Protein AF-A0A7C6IZH9-F1 (afdb_monomer)

Secondary structure (DSSP, 8-state):
-HHHHHHHHHHHHHHHHHHHHHHHHHHHHHHHHHHHHHTS-S-HHHHHHHHHHHHHHHHHHHHHHHHHHTT-

Structure (mmCIF, N/CA/C/O backbone):
data_AF-A0A7C6IZH9-F1
#
_entry.id   AF-A0A7C6IZH9-F1
#
loop_
_atom_site.group_PDB
_atom_site.id
_atom_site.type_symbol
_atom_site.label_atom_id
_atom_site.label_alt_id
_atom_site.label_comp_id
_atom_site.label_asym_id
_atom_site.label_entity_id
_atom_site.label_seq_id
_atom_site.pdbx_PDB_ins_code
_atom_site.Cartn_x
_atom_site.Cartn_y
_atom_site.Cartn_z
_atom_site.occupancy
_atom_site.B_iso_or_equiv
_atom_site.auth_seq_id
_atom_site.auth_comp_id
_atom_site.auth_asym_id
_atom_site.auth_atom_id
_atom_site.pdbx_PDB_model_num
ATOM 1 N N . MET A 1 1 ? -22.215 4.923 31.199 1.00 50.28 1 MET A N 1
ATOM 2 C CA . MET A 1 1 ? -22.283 4.143 29.935 1.00 50.28 1 MET A CA 1
ATOM 3 C C . MET A 1 1 ? -21.980 4.940 28.659 1.00 50.28 1 MET A C 1
ATOM 5 O O . MET A 1 1 ? -21.331 4.384 27.782 1.00 50.28 1 MET A O 1
ATOM 9 N N . LYS A 1 2 ? -22.378 6.219 28.521 1.00 53.25 2 LYS A N 1
ATOM 10 C CA . LYS A 1 2 ? -22.167 7.015 27.283 1.00 53.25 2 LYS A CA 1
ATOM 11 C C . LYS A 1 2 ? -20.694 7.129 26.828 1.00 53.25 2 LYS A C 1
ATOM 13 O O . LYS A 1 2 ? -20.414 7.129 25.634 1.00 53.25 2 LYS A O 1
ATOM 18 N N . THR A 1 3 ? -19.749 7.142 27.767 1.00 59.59 3 THR A N 1
ATOM 19 C CA . THR A 1 3 ? -18.298 7.195 27.508 1.00 59.59 3 THR A CA 1
ATOM 20 C C . THR A 1 3 ? -17.735 5.931 26.847 1.00 59.59 3 THR A C 1
ATOM 22 O O . THR A 1 3 ? -16.835 6.034 26.016 1.00 59.59 3 THR A O 1
ATOM 25 N N . MET A 1 4 ? -18.281 4.744 27.140 1.00 60.25 4 MET A N 1
ATOM 26 C CA . MET A 1 4 ? -17.857 3.495 26.485 1.00 60.25 4 MET A CA 1
ATOM 27 C C . MET A 1 4 ? -18.295 3.446 25.017 1.00 60.25 4 MET A C 1
ATOM 29 O O . MET A 1 4 ? -17.497 3.081 24.157 1.00 60.25 4 MET A O 1
ATOM 33 N N . VAL A 1 5 ? -19.519 3.891 24.715 1.00 62.31 5 VAL A N 1
ATOM 34 C CA . VAL A 1 5 ? -20.056 3.931 23.341 1.00 62.31 5 VAL A CA 1
ATOM 35 C C . VAL A 1 5 ? -19.237 4.878 22.456 1.00 62.31 5 VAL A C 1
ATOM 37 O O . VAL A 1 5 ? -18.899 4.539 21.321 1.00 62.31 5 VAL A O 1
ATOM 40 N N . TYR A 1 6 ? -18.843 6.040 22.989 1.00 60.91 6 TYR A N 1
ATOM 41 C CA . TYR A 1 6 ? -18.028 7.015 22.259 1.00 60.91 6 TYR A CA 1
ATOM 42 C C . TYR A 1 6 ? -16.612 6.488 21.969 1.00 60.91 6 TYR A C 1
ATOM 44 O O . TYR A 1 6 ? -16.117 6.593 20.846 1.00 60.91 6 TYR A O 1
ATOM 52 N N . LYS A 1 7 ? -15.988 5.828 22.955 1.00 60.62 7 LYS A N 1
ATOM 53 C CA . LYS A 1 7 ? -14.664 5.199 22.817 1.00 60.62 7 LYS A CA 1
ATOM 54 C C . LYS A 1 7 ? -14.666 4.084 21.764 1.00 60.62 7 LYS A C 1
ATOM 56 O O . LYS A 1 7 ? -13.714 3.947 20.995 1.00 60.62 7 LYS A O 1
ATOM 61 N N . TYR A 1 8 ? -15.759 3.328 21.689 1.00 62.72 8 TYR A N 1
ATOM 62 C CA . TYR A 1 8 ? -15.936 2.258 20.713 1.00 62.72 8 TYR A CA 1
ATOM 63 C C . TYR A 1 8 ? -16.102 2.801 19.280 1.00 62.72 8 TYR A C 1
ATOM 65 O O . TYR A 1 8 ? -15.468 2.304 18.346 1.00 62.72 8 TYR A O 1
ATOM 73 N N . ARG A 1 9 ? -16.865 3.891 19.106 1.00 63.25 9 ARG A N 1
ATOM 74 C CA . ARG A 1 9 ? -17.027 4.592 17.818 1.00 63.25 9 ARG A CA 1
ATOM 75 C C . ARG A 1 9 ? -15.707 5.161 17.288 1.00 63.25 9 ARG A C 1
ATOM 77 O O . ARG A 1 9 ? -15.383 4.942 16.124 1.00 63.25 9 ARG A O 1
ATOM 84 N N . ILE A 1 10 ? -14.922 5.816 18.148 1.00 66.88 10 ILE A N 1
ATOM 85 C CA . ILE A 1 10 ? -13.603 6.369 17.790 1.00 66.88 10 ILE A CA 1
ATOM 86 C C . ILE A 1 10 ? -12.629 5.258 17.380 1.00 66.88 10 ILE A C 1
ATOM 88 O O . ILE A 1 10 ? -11.918 5.396 16.388 1.00 66.88 10 ILE A O 1
ATOM 92 N N . SER A 1 11 ? -12.620 4.130 18.096 1.00 64.62 11 SER A N 1
ATOM 93 C CA . SER A 1 11 ? -11.778 2.974 17.753 1.00 64.62 11 SER A CA 1
ATOM 94 C C . SER A 1 11 ? -12.130 2.393 16.377 1.00 64.62 11 SER A C 1
ATOM 96 O O . SER A 1 11 ? -11.240 2.102 15.577 1.00 64.62 11 SER A O 1
ATOM 98 N N . LYS A 1 12 ? -13.429 2.288 16.059 1.00 64.50 12 LYS A N 1
ATOM 99 C CA . LYS A 1 12 ? -13.908 1.808 14.754 1.00 64.50 12 LYS A CA 1
ATOM 100 C C . LYS A 1 12 ? -13.550 2.780 13.622 1.00 64.50 12 LYS A C 1
ATOM 102 O O . LYS A 1 12 ? -13.101 2.341 12.568 1.00 64.50 12 LYS A O 1
ATOM 107 N N . PHE A 1 13 ? -13.668 4.088 13.866 1.00 71.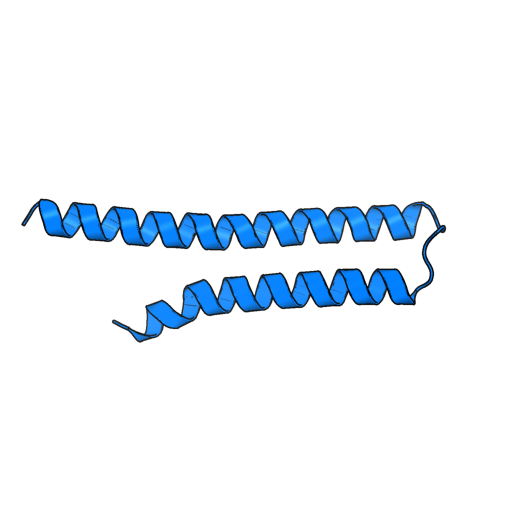38 13 PHE A N 1
ATOM 108 C CA . PHE A 1 13 ? -13.307 5.127 12.897 1.00 71.38 13 PHE A CA 1
ATOM 109 C C . PHE A 1 13 ? -11.796 5.193 12.648 1.00 71.38 13 PHE A C 1
ATOM 111 O O . PHE A 1 13 ? -11.368 5.318 11.508 1.00 71.38 13 PHE A O 1
ATOM 118 N N . LYS A 1 14 ? -10.973 5.019 13.691 1.00 70.75 14 LYS A N 1
ATOM 119 C CA . LYS A 1 14 ? -9.510 4.943 13.563 1.00 70.75 14 LYS A CA 1
ATOM 120 C C . LYS A 1 14 ? -9.071 3.741 12.722 1.00 70.75 14 LYS A C 1
ATOM 122 O O . LYS A 1 14 ? -8.174 3.865 11.897 1.00 70.75 14 LYS A O 1
ATOM 127 N N . ASN A 1 15 ? -9.720 2.591 12.894 1.00 67.12 15 ASN A N 1
ATOM 128 C CA . ASN A 1 15 ? -9.454 1.415 12.065 1.00 67.12 15 ASN A CA 1
ATOM 129 C C . ASN A 1 15 ? -9.891 1.625 10.609 1.00 67.12 15 ASN A C 1
ATOM 131 O O . ASN A 1 15 ? -9.160 1.247 9.699 1.00 67.12 15 ASN A O 1
ATOM 135 N N . PHE A 1 16 ? -11.056 2.239 10.390 1.00 72.62 16 PHE A N 1
ATOM 136 C CA . PHE A 1 16 ? -11.515 2.589 9.047 1.00 72.62 16 PHE A CA 1
ATOM 137 C C . PHE A 1 16 ? -10.550 3.567 8.369 1.00 72.62 16 PHE A C 1
ATOM 139 O O . PHE A 1 16 ? -10.159 3.336 7.233 1.00 72.62 16 PHE A O 1
ATOM 146 N N . ALA A 1 17 ? -10.088 4.593 9.090 1.00 74.12 17 ALA A N 1
ATOM 147 C CA . ALA A 1 17 ? -9.093 5.541 8.602 1.00 74.12 17 ALA A CA 1
ATOM 148 C C . ALA A 1 17 ? -7.759 4.860 8.256 1.00 74.12 17 ALA A C 1
ATOM 150 O O . ALA A 1 17 ? -7.197 5.146 7.206 1.00 74.12 17 ALA A O 1
ATOM 151 N N . ASN A 1 18 ? -7.283 3.914 9.076 1.00 73.12 18 ASN A N 1
ATOM 152 C CA . ASN A 1 18 ? -6.089 3.126 8.758 1.00 73.12 18 ASN A CA 1
ATOM 153 C C . ASN A 1 18 ? -6.279 2.266 7.499 1.00 73.12 18 ASN A C 1
ATOM 155 O O . ASN A 1 18 ? -5.408 2.254 6.637 1.00 73.12 18 ASN A O 1
ATOM 159 N N . GLY A 1 19 ? -7.407 1.560 7.372 1.00 75.00 19 GLY A N 1
ATOM 160 C CA . GLY A 1 19 ? -7.705 0.765 6.176 1.00 75.00 19 GLY A CA 1
ATOM 161 C C . GLY A 1 19 ? -7.815 1.629 4.917 1.00 75.00 19 GLY A C 1
ATOM 162 O O . GLY A 1 19 ? -7.251 1.287 3.881 1.00 75.00 19 GLY A O 1
ATOM 163 N N . LEU A 1 20 ? -8.471 2.787 5.030 1.00 76.88 20 LEU A N 1
ATOM 164 C CA . LEU A 1 20 ? -8.598 3.764 3.952 1.00 76.88 20 LEU A CA 1
ATOM 165 C C . LEU A 1 20 ? -7.233 4.340 3.552 1.00 76.88 20 LEU A C 1
ATOM 167 O O . LEU A 1 20 ? -6.955 4.479 2.368 1.00 76.88 20 LEU A O 1
ATOM 171 N N . PHE A 1 21 ? -6.359 4.613 4.522 1.00 78.12 21 PHE A N 1
ATOM 172 C CA . PHE A 1 21 ? -4.995 5.077 4.273 1.00 78.12 21 PHE A CA 1
ATOM 173 C C . PHE A 1 21 ? -4.184 4.057 3.460 1.00 78.12 21 PHE A C 1
ATOM 175 O O . PHE A 1 21 ? -3.572 4.423 2.459 1.00 78.12 21 PHE A O 1
ATOM 182 N N . PHE A 1 22 ? -4.241 2.770 3.823 1.00 78.81 22 PHE A N 1
ATOM 183 C CA . PHE A 1 22 ? -3.595 1.712 3.038 1.00 78.81 22 PHE A CA 1
ATOM 184 C C . PHE A 1 22 ? -4.197 1.576 1.634 1.00 78.81 22 PHE A C 1
ATOM 186 O O . PHE A 1 22 ? -3.447 1.433 0.673 1.00 78.81 22 PHE A O 1
ATOM 193 N N . ALA A 1 23 ? -5.521 1.686 1.489 1.00 78.38 23 ALA A N 1
ATOM 194 C CA . ALA A 1 23 ? -6.178 1.645 0.183 1.00 78.38 23 ALA A CA 1
ATOM 195 C C . ALA A 1 23 ? -5.741 2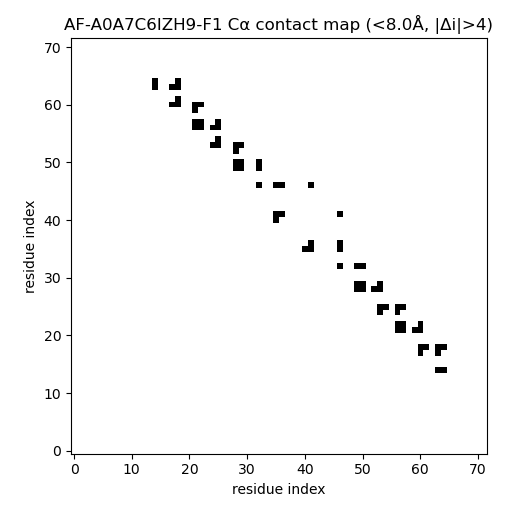.805 -0.730 1.00 78.38 23 ALA A C 1
ATOM 197 O O . ALA A 1 23 ? -5.465 2.586 -1.908 1.00 78.38 23 ALA A O 1
ATOM 198 N N . ILE A 1 24 ? -5.619 4.022 -0.186 1.00 82.12 24 ILE A N 1
ATOM 199 C CA . ILE A 1 24 ? -5.119 5.190 -0.925 1.00 82.12 24 ILE A CA 1
ATOM 200 C C . IL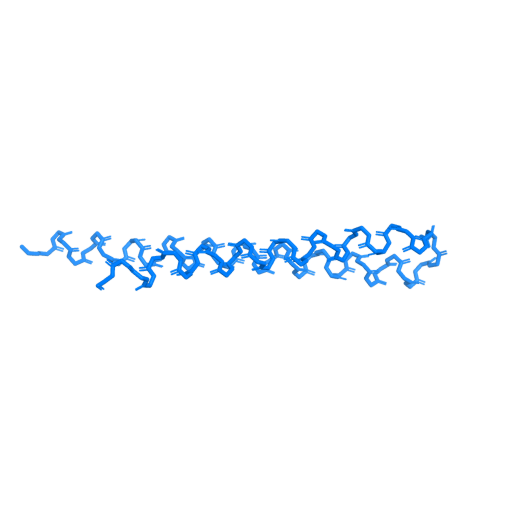E A 1 24 ? -3.679 4.951 -1.387 1.00 82.12 24 ILE A C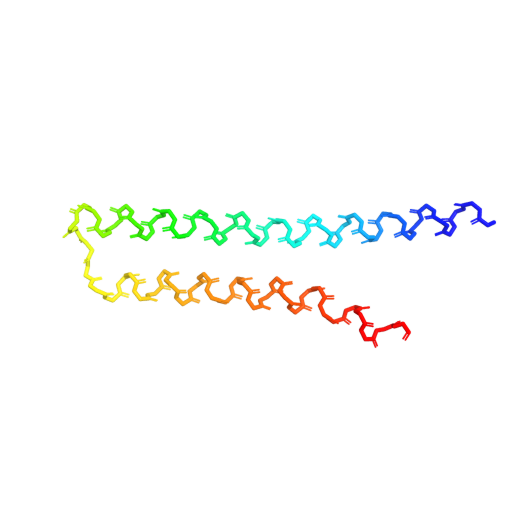 1
ATOM 202 O O . ILE A 1 24 ? -3.380 5.189 -2.555 1.00 82.12 24 ILE A O 1
ATOM 206 N N . ILE A 1 25 ? -2.804 4.431 -0.515 1.00 83.94 25 ILE A N 1
ATOM 207 C CA . ILE A 1 25 ? -1.424 4.086 -0.894 1.00 83.94 25 ILE A CA 1
ATOM 208 C C . ILE A 1 25 ? -1.429 3.087 -2.052 1.00 83.94 25 ILE A C 1
ATOM 210 O O . ILE A 1 25 ? -0.774 3.331 -3.058 1.00 83.94 25 ILE A O 1
ATOM 214 N N . THR A 1 26 ? -2.201 2.003 -1.952 1.00 80.38 26 THR A N 1
ATOM 215 C CA . THR A 1 26 ? -2.283 0.988 -3.011 1.00 80.38 26 THR A CA 1
ATOM 216 C C . THR A 1 26 ? -2.753 1.577 -4.344 1.00 80.38 26 THR A C 1
ATOM 218 O O . THR A 1 26 ? -2.162 1.263 -5.376 1.00 80.38 26 THR A O 1
ATOM 221 N N . ILE A 1 27 ? -3.764 2.456 -4.340 1.00 82.69 27 ILE A N 1
ATOM 222 C CA . ILE A 1 27 ? -4.247 3.135 -5.555 1.00 82.69 27 ILE A CA 1
ATOM 223 C C . ILE A 1 27 ? -3.149 4.017 -6.155 1.00 82.69 27 ILE A C 1
ATOM 225 O O . ILE A 1 27 ? -2.886 3.928 -7.350 1.00 82.69 27 ILE A O 1
ATOM 229 N N . VAL A 1 28 ? -2.466 4.827 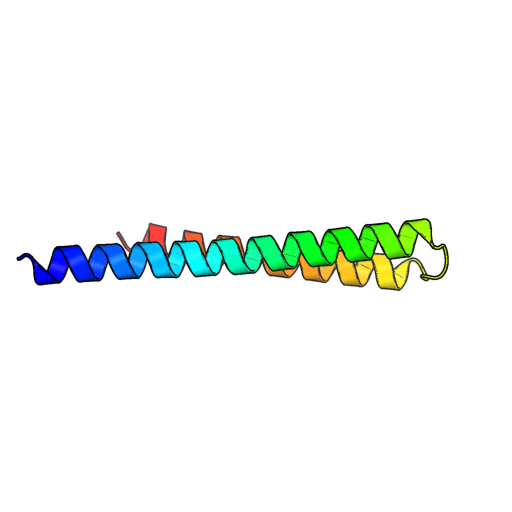-5.341 1.00 84.50 28 VAL A N 1
ATOM 230 C CA . VAL A 1 28 ? -1.373 5.696 -5.809 1.00 84.50 28 VAL A CA 1
ATOM 231 C C . VAL A 1 28 ? -0.233 4.870 -6.409 1.00 84.50 28 VAL A C 1
ATOM 233 O O . VAL A 1 28 ? 0.266 5.198 -7.484 1.00 84.50 28 VAL A O 1
ATOM 236 N N . THR A 1 29 ? 0.157 3.776 -5.753 1.00 83.00 29 THR A N 1
ATOM 237 C CA . THR A 1 29 ? 1.214 2.877 -6.233 1.00 83.00 29 THR A CA 1
ATOM 238 C C . THR A 1 29 ? 0.831 2.200 -7.554 1.00 83.00 29 THR A C 1
ATOM 240 O O . THR A 1 29 ? 1.664 2.119 -8.455 1.00 83.00 29 THR A O 1
ATOM 243 N N . LEU A 1 30 ? -0.425 1.767 -7.712 1.00 79.81 30 LEU A N 1
ATOM 244 C CA . LEU A 1 30 ? -0.929 1.204 -8.971 1.00 79.81 30 LEU A CA 1
ATOM 245 C C . LEU A 1 30 ? -0.965 2.241 -10.098 1.00 79.81 30 LEU A C 1
ATOM 247 O O . LEU A 1 30 ? -0.542 1.934 -11.209 1.00 79.81 30 LEU A O 1
ATOM 251 N N . SER A 1 31 ? -1.402 3.469 -9.816 1.00 80.94 31 SER A N 1
ATOM 252 C CA . SER A 1 31 ? -1.398 4.557 -10.800 1.00 80.94 31 SE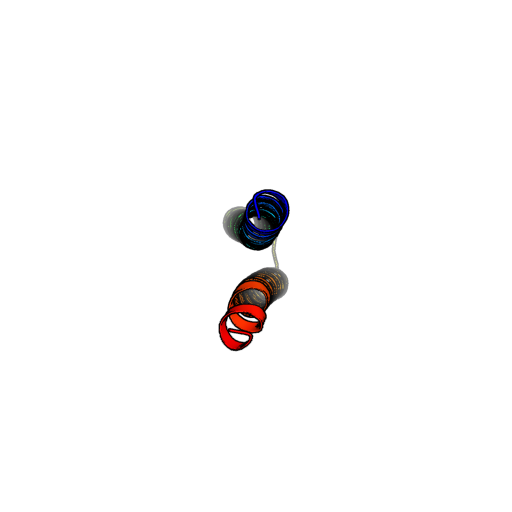R A CA 1
ATOM 253 C C . SER A 1 31 ? 0.017 4.909 -11.260 1.00 80.94 31 SER A C 1
ATOM 255 O O . SER A 1 31 ? 0.242 5.102 -12.452 1.00 80.94 31 SER A O 1
ATOM 257 N N . LEU A 1 32 ? 0.992 4.931 -10.342 1.00 79.69 32 LEU A N 1
ATOM 258 C CA . LEU A 1 32 ? 2.406 5.088 -10.699 1.00 79.69 32 LEU A CA 1
ATOM 259 C C . LEU A 1 32 ? 2.889 3.937 -11.586 1.00 79.69 32 LEU A C 1
ATOM 261 O O . LEU A 1 32 ? 3.581 4.175 -12.569 1.00 79.69 32 LEU A O 1
ATOM 265 N N . CYS A 1 33 ? 2.510 2.702 -11.257 1.00 80.38 33 CYS A N 1
ATOM 266 C CA . CYS A 1 33 ? 2.860 1.522 -12.043 1.00 80.38 33 CYS A CA 1
ATOM 267 C C . CYS A 1 33 ? 2.361 1.638 -13.493 1.00 80.38 33 CYS A C 1
ATOM 269 O O . CYS A 1 33 ? 3.126 1.415 -14.428 1.00 80.38 33 CYS A O 1
ATOM 271 N N . LEU A 1 34 ? 1.105 2.059 -13.681 1.00 80.06 34 LEU A N 1
ATOM 272 C CA . LEU A 1 34 ? 0.515 2.276 -15.005 1.00 80.06 34 LEU A CA 1
ATOM 273 C C . LEU A 1 34 ? 1.234 3.386 -15.783 1.00 80.06 34 LEU A C 1
ATOM 275 O O . LEU A 1 34 ? 1.563 3.184 -16.948 1.00 80.06 34 LEU A O 1
ATOM 279 N N . LEU A 1 35 ? 1.563 4.506 -15.131 1.00 80.81 35 LEU A N 1
ATOM 280 C CA . LEU A 1 35 ? 2.342 5.593 -15.740 1.00 80.81 35 LEU A CA 1
ATOM 281 C C . LEU A 1 35 ? 3.742 5.140 -16.185 1.00 80.81 35 LEU A C 1
ATOM 283 O O . LEU A 1 35 ? 4.214 5.528 -17.253 1.00 80.81 35 LEU A O 1
ATOM 287 N N . PHE A 1 36 ? 4.418 4.305 -15.391 1.00 77.25 36 PHE A N 1
ATOM 288 C CA . PHE A 1 36 ? 5.732 3.760 -15.750 1.00 77.25 36 PHE A CA 1
ATOM 289 C C . PHE A 1 36 ? 5.671 2.760 -16.911 1.00 77.25 36 PHE A C 1
ATOM 291 O O . PHE A 1 36 ? 6.613 2.700 -17.702 1.00 77.25 36 PHE A O 1
ATOM 298 N N . ILE A 1 37 ? 4.576 2.003 -17.033 1.00 76.69 37 ILE A N 1
ATOM 299 C CA . ILE A 1 37 ? 4.323 1.122 -18.182 1.00 76.69 37 ILE A CA 1
ATOM 300 C C . ILE A 1 37 ? 4.069 1.954 -19.445 1.00 76.69 37 ILE A C 1
ATOM 302 O O . ILE A 1 37 ? 4.662 1.678 -20.484 1.00 76.69 37 ILE A O 1
ATOM 306 N N . GLU A 1 38 ? 3.223 2.982 -19.358 1.00 76.25 38 GLU A N 1
ATOM 307 C CA . GLU A 1 38 ? 2.832 3.816 -20.503 1.00 76.25 38 GLU A CA 1
ATOM 308 C C . GLU A 1 38 ? 4.004 4.628 -21.067 1.00 76.25 38 GLU A C 1
ATOM 310 O O . GLU A 1 38 ? 4.162 4.752 -22.279 1.00 76.25 38 GLU A O 1
ATOM 315 N N . THR A 1 39 ? 4.868 5.145 -20.194 1.00 75.38 39 THR A N 1
ATOM 316 C CA . THR A 1 39 ? 6.018 5.963 -20.602 1.00 75.38 39 THR A CA 1
ATOM 317 C C . THR A 1 39 ? 7.187 5.140 -21.158 1.00 75.38 39 THR A C 1
ATOM 319 O O . THR A 1 39 ? 8.116 5.713 -21.722 1.00 75.38 39 THR A O 1
ATOM 322 N N . GLY A 1 40 ? 7.174 3.806 -21.021 1.00 66.38 40 GLY A N 1
ATOM 323 C CA . GLY A 1 40 ? 8.202 2.904 -21.565 1.00 66.38 40 GLY A CA 1
ATOM 324 C C . GLY A 1 40 ? 9.612 3.080 -20.977 1.00 66.38 40 GLY A C 1
ATOM 325 O O . GLY A 1 40 ? 10.557 2.451 -21.448 1.00 66.38 40 GLY A O 1
ATOM 326 N N . VAL A 1 41 ? 9.775 3.927 -19.953 1.00 63.34 41 VAL A N 1
ATOM 327 C CA . VAL A 1 41 ? 11.081 4.315 -19.375 1.00 63.34 41 VAL A CA 1
ATOM 328 C C . VAL A 1 41 ? 11.549 3.331 -18.296 1.00 63.34 41 VAL A C 1
ATOM 330 O O . VAL A 1 41 ? 12.687 3.390 -17.835 1.00 63.34 41 VAL A O 1
ATOM 333 N N . SER A 1 42 ? 10.675 2.425 -17.858 1.00 61.41 42 SER A N 1
ATOM 334 C CA . SER A 1 42 ? 10.916 1.569 -16.701 1.00 61.41 42 SER A CA 1
ATOM 335 C C . SER A 1 42 ? 11.389 0.175 -17.107 1.00 61.41 42 SER A C 1
ATOM 337 O O . SER A 1 42 ? 10.758 -0.507 -17.913 1.00 61.41 42 SER A O 1
ATOM 339 N N . THR A 1 43 ? 12.497 -0.286 -16.520 1.00 69.19 43 THR A N 1
ATOM 340 C CA . THR A 1 43 ? 12.901 -1.693 -16.633 1.00 69.19 43 THR A CA 1
ATOM 341 C C . THR A 1 43 ? 11.871 -2.565 -15.915 1.00 69.19 43 THR A C 1
ATOM 343 O O . THR A 1 43 ? 11.427 -2.217 -14.823 1.00 69.19 43 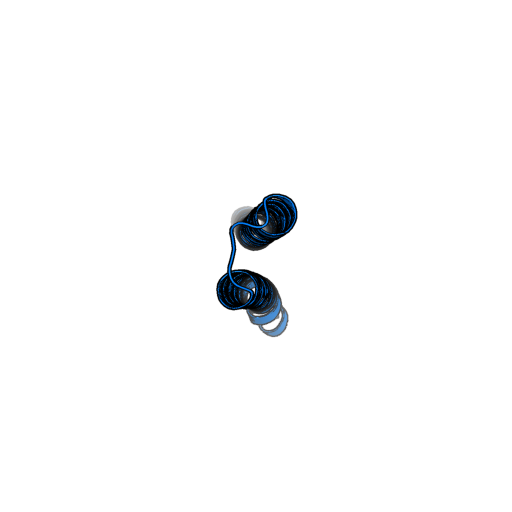THR A O 1
ATOM 346 N N . ASN A 1 44 ? 11.514 -3.725 -16.483 1.00 70.25 44 ASN A N 1
ATOM 347 C CA . ASN A 1 44 ? 10.505 -4.644 -15.920 1.00 70.25 44 ASN A CA 1
ATOM 348 C C . ASN A 1 44 ? 10.657 -4.872 -14.398 1.00 70.25 44 ASN A C 1
ATOM 350 O O . ASN A 1 44 ? 9.668 -4.994 -13.681 1.00 70.25 44 ASN A O 1
ATOM 354 N N . TYR A 1 45 ? 11.890 -4.858 -13.880 1.00 71.25 45 TYR A N 1
ATOM 355 C CA . TYR A 1 45 ? 12.206 -4.958 -12.452 1.00 71.25 45 TYR A CA 1
ATOM 356 C C . TYR A 1 45 ? 11.587 -3.863 -11.565 1.00 71.25 45 TYR A C 1
ATOM 358 O O . TYR A 1 45 ? 11.151 -4.162 -10.454 1.00 71.25 45 TYR A O 1
ATOM 366 N N . GLN A 1 46 ? 11.519 -2.611 -12.021 1.00 71.06 46 GLN A N 1
ATOM 367 C CA . GLN A 1 46 ? 10.903 -1.516 -11.260 1.00 71.06 46 GLN A CA 1
ATOM 368 C C . GLN A 1 46 ? 9.389 -1.702 -11.130 1.00 71.06 46 GLN A C 1
ATOM 370 O O . GLN A 1 46 ? 8.839 -1.522 -10.045 1.00 71.06 46 GLN A O 1
ATOM 375 N N . ILE A 1 47 ? 8.733 -2.137 -12.207 1.00 73.19 47 ILE A N 1
ATOM 376 C CA . ILE A 1 47 ? 7.299 -2.454 -12.226 1.00 73.19 47 ILE A CA 1
ATOM 377 C C . ILE A 1 47 ? 6.999 -3.580 -11.223 1.00 73.19 47 ILE A C 1
ATOM 379 O O . ILE A 1 47 ? 6.095 -3.450 -10.396 1.00 73.19 47 ILE A O 1
ATOM 383 N N . TYR A 1 48 ? 7.807 -4.649 -11.218 1.00 73.75 48 TYR A N 1
ATOM 384 C CA . TYR A 1 48 ? 7.671 -5.740 -10.244 1.00 73.75 48 TYR A CA 1
ATOM 385 C C . TYR A 1 48 ? 7.862 -5.273 -8.794 1.00 73.75 48 TYR A C 1
ATOM 387 O O . TYR A 1 48 ? 7.094 -5.677 -7.921 1.00 73.75 48 TYR A O 1
ATOM 395 N N . LEU A 1 49 ? 8.837 -4.400 -8.516 1.00 75.00 49 LEU A N 1
ATOM 396 C CA . LEU A 1 49 ? 9.048 -3.854 -7.169 1.00 75.00 49 LEU A CA 1
ATOM 397 C C . LEU A 1 49 ? 7.856 -3.017 -6.691 1.00 75.00 49 LEU A C 1
ATOM 399 O O . LEU A 1 49 ? 7.385 -3.207 -5.569 1.00 75.00 49 LEU A O 1
ATOM 403 N N . ILE A 1 50 ? 7.335 -2.134 -7.545 1.00 79.62 50 ILE A N 1
ATOM 404 C CA . ILE A 1 50 ? 6.155 -1.306 -7.253 1.00 79.62 50 ILE A CA 1
ATOM 405 C C . ILE A 1 50 ? 4.938 -2.197 -6.965 1.00 79.62 50 ILE A C 1
ATOM 407 O O . ILE A 1 50 ? 4.202 -1.965 -6.003 1.00 79.62 50 ILE A O 1
ATOM 411 N N . PHE A 1 51 ? 4.764 -3.269 -7.739 1.00 77.25 51 PHE A N 1
ATOM 412 C CA . PHE A 1 51 ? 3.687 -4.234 -7.541 1.00 77.25 51 PHE A CA 1
ATOM 413 C C . PHE A 1 51 ? 3.810 -5.008 -6.216 1.00 77.25 51 PHE A C 1
ATOM 415 O O . PHE A 1 51 ? 2.826 -5.156 -5.488 1.00 77.25 51 PHE A O 1
ATOM 422 N N . ILE A 1 52 ? 5.019 -5.448 -5.849 1.00 81.12 52 ILE A N 1
ATOM 423 C CA . ILE A 1 52 ? 5.280 -6.126 -4.567 1.00 81.12 52 ILE A CA 1
ATOM 424 C C . ILE A 1 52 ? 4.981 -5.192 -3.383 1.00 81.12 52 ILE A C 1
ATOM 426 O O . ILE A 1 52 ? 4.368 -5.622 -2.404 1.00 81.12 52 ILE A O 1
ATOM 430 N N . ILE A 1 53 ? 5.352 -3.910 -3.473 1.00 80.31 53 ILE A N 1
ATOM 431 C CA . ILE A 1 53 ? 5.046 -2.905 -2.441 1.00 80.31 53 ILE A CA 1
ATOM 432 C C . ILE A 1 53 ? 3.530 -2.714 -2.300 1.00 80.31 53 ILE A C 1
ATOM 434 O O . ILE A 1 53 ? 3.016 -2.681 -1.179 1.00 80.31 53 ILE A O 1
ATOM 438 N N . ALA A 1 54 ? 2.798 -2.645 -3.416 1.00 79.25 54 ALA A N 1
ATOM 439 C CA . ALA A 1 54 ? 1.340 -2.539 -3.402 1.00 79.25 54 ALA A CA 1
ATOM 440 C C . ALA A 1 54 ? 0.683 -3.752 -2.717 1.00 79.25 54 ALA A C 1
ATOM 442 O O . ALA A 1 54 ? -0.200 -3.575 -1.872 1.00 79.25 54 ALA A O 1
ATOM 443 N N . LEU A 1 55 ? 1.158 -4.967 -3.016 1.00 78.31 55 LEU A N 1
ATOM 444 C CA . LEU A 1 55 ? 0.735 -6.211 -2.360 1.00 78.31 55 LEU A CA 1
ATOM 445 C C . LEU A 1 55 ? 1.019 -6.195 -0.852 1.00 78.31 55 LEU A C 1
ATOM 447 O O . LEU A 1 55 ? 0.145 -6.548 -0.060 1.00 78.31 55 LEU A O 1
ATOM 451 N N . PHE A 1 56 ? 2.202 -5.739 -0.434 1.00 81.94 56 PHE A N 1
ATOM 452 C CA . PHE A 1 56 ? 2.552 -5.620 0.985 1.00 81.94 56 PHE A CA 1
ATOM 453 C C . PHE A 1 56 ? 1.652 -4.627 1.731 1.00 81.94 56 PHE A C 1
ATOM 455 O O . PHE A 1 56 ? 1.176 -4.943 2.823 1.00 81.94 56 PHE A O 1
ATOM 462 N N . SER A 1 57 ? 1.368 -3.464 1.138 1.00 77.69 57 SER A N 1
ATOM 463 C CA . SER A 1 57 ? 0.414 -2.487 1.683 1.00 77.69 57 SER A CA 1
ATOM 464 C C . SER A 1 57 ? -0.991 -3.069 1.815 1.00 77.69 57 SER A C 1
ATOM 466 O O . SER A 1 57 ? -1.642 -2.881 2.844 1.00 77.69 57 SER A O 1
ATOM 468 N N . LEU A 1 58 ? -1.439 -3.839 0.821 1.00 76.38 58 LEU A N 1
ATOM 469 C CA . LEU A 1 58 ? -2.738 -4.503 0.847 1.00 76.38 58 LEU A CA 1
ATOM 470 C C . LEU A 1 58 ? -2.813 -5.532 1.989 1.00 76.38 58 LEU A C 1
ATOM 472 O O . LEU A 1 58 ? -3.747 -5.512 2.789 1.00 76.38 58 LEU A O 1
ATOM 476 N N . ILE A 1 59 ? -1.795 -6.390 2.120 1.00 76.81 59 ILE A N 1
ATOM 477 C CA . ILE A 1 59 ? -1.701 -7.410 3.178 1.00 76.81 59 ILE A CA 1
ATOM 478 C C . ILE A 1 59 ? -1.623 -6.758 4.566 1.00 76.81 59 ILE A C 1
ATOM 480 O O . ILE A 1 59 ? -2.277 -7.224 5.500 1.00 76.81 59 ILE A O 1
ATOM 484 N N . MET A 1 60 ? -0.869 -5.666 4.721 1.00 73.00 60 MET A N 1
ATOM 485 C CA . MET A 1 60 ? -0.824 -4.871 5.957 1.00 73.00 60 MET A CA 1
ATOM 486 C C . MET A 1 60 ? -2.193 -4.269 6.298 1.00 73.00 60 MET A C 1
ATOM 488 O O . MET A 1 60 ? -2.630 -4.365 7.448 1.00 73.00 60 MET A O 1
ATOM 492 N N . GLY A 1 61 ? -2.900 -3.721 5.305 1.00 74.44 61 GLY A N 1
ATOM 493 C CA . GLY A 1 61 ? -4.268 -3.222 5.448 1.00 74.44 61 GLY A CA 1
ATOM 494 C C . GLY A 1 61 ? -5.237 -4.313 5.917 1.00 74.44 61 GLY A C 1
ATOM 495 O O . GLY A 1 61 ? -5.948 -4.129 6.909 1.00 74.44 61 GLY A O 1
ATOM 496 N N . PHE A 1 62 ? -5.190 -5.492 5.287 1.00 72.12 62 PHE A N 1
ATOM 497 C CA . PHE A 1 62 ? -5.990 -6.652 5.688 1.00 72.12 62 PHE A CA 1
ATOM 498 C C . PHE A 1 62 ? -5.629 -7.166 7.084 1.00 72.12 62 PHE A C 1
ATOM 500 O O . PHE A 1 62 ? -6.530 -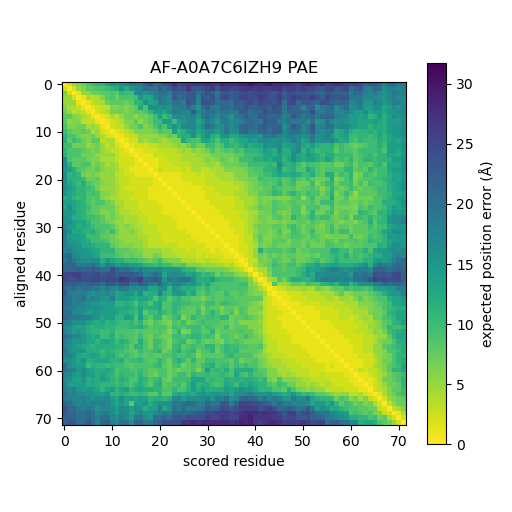7.427 7.880 1.00 72.12 62 PHE A O 1
ATOM 507 N N . ARG A 1 63 ? -4.339 -7.264 7.439 1.00 70.75 63 ARG A N 1
ATOM 508 C CA . ARG A 1 63 ? -3.915 -7.641 8.800 1.00 70.75 63 ARG A CA 1
ATOM 509 C C . ARG A 1 63 ? -4.415 -6.638 9.836 1.00 70.75 63 ARG A C 1
ATOM 511 O O . ARG A 1 63 ? -4.887 -7.057 10.889 1.00 70.75 63 ARG A O 1
ATOM 518 N N . SER A 1 64 ? -4.363 -5.337 9.547 1.00 68.12 64 SER A N 1
ATOM 519 C CA . SER A 1 64 ? -4.875 -4.296 10.449 1.00 68.12 64 SER A CA 1
ATOM 520 C C . SER A 1 64 ? -6.377 -4.453 10.720 1.00 68.12 64 SER A C 1
ATOM 522 O O . SER A 1 64 ? -6.819 -4.281 11.860 1.00 68.12 64 SER A O 1
ATOM 524 N N . MET A 1 65 ? -7.153 -4.856 9.707 1.00 64.38 65 MET A N 1
ATOM 525 C CA . MET A 1 65 ? -8.568 -5.197 9.872 1.00 64.38 65 MET A CA 1
ATOM 526 C C . MET A 1 65 ? -8.780 -6.528 10.617 1.00 64.38 65 MET A C 1
ATOM 528 O O . MET A 1 65 ? -9.562 -6.568 11.567 1.00 64.38 65 MET A O 1
ATOM 532 N N . LEU A 1 66 ? -8.075 -7.601 10.241 1.00 64.00 66 LEU A N 1
ATOM 533 C CA . LEU A 1 66 ? -8.298 -8.965 10.749 1.00 64.00 66 LEU A CA 1
ATOM 534 C C . LEU A 1 66 ? -7.812 -9.188 12.188 1.00 64.00 66 LEU A C 1
ATOM 536 O O . LEU A 1 66 ? -8.497 -9.853 12.964 1.00 64.00 66 LEU A O 1
ATOM 540 N N . ILE A 1 67 ? -6.683 -8.593 12.592 1.00 59.78 67 ILE A N 1
ATOM 541 C CA . ILE A 1 67 ? -6.094 -8.775 13.936 1.00 59.78 67 ILE A CA 1
ATOM 542 C C . ILE A 1 67 ? -7.048 -8.328 15.062 1.00 59.78 67 ILE A C 1
ATOM 544 O O . ILE A 1 67 ? -6.912 -8.771 16.202 1.00 59.78 67 ILE A O 1
ATOM 548 N N . LYS A 1 68 ? -8.038 -7.475 14.774 1.00 53.25 68 LYS A N 1
ATOM 549 C CA . LYS A 1 68 ? -9.038 -7.044 15.764 1.00 53.25 68 LYS A CA 1
ATOM 550 C C . LYS A 1 68 ? -10.407 -7.711 15.634 1.00 53.25 68 LYS A C 1
ATOM 552 O O . LYS A 1 68 ? -11.177 -7.600 16.582 1.00 53.25 68 LYS A O 1
ATOM 557 N N . VAL A 1 69 ? -10.697 -8.419 14.537 1.00 51.75 69 VAL A N 1
ATOM 558 C CA . VAL A 1 69 ? -11.908 -9.258 14.434 1.00 51.75 69 VAL A CA 1
ATOM 559 C C . VAL A 1 69 ? -11.783 -10.489 15.340 1.00 51.75 69 VAL A C 1
ATOM 561 O O . VAL A 1 69 ? -12.754 -10.859 15.982 1.00 51.75 69 VAL A O 1
ATOM 564 N N . GLY A 1 70 ? -10.578 -11.049 15.502 1.00 44.06 70 GLY A N 1
ATOM 565 C CA . GLY A 1 70 ? -10.318 -12.170 16.421 1.00 44.06 70 GLY A CA 1
ATOM 566 C C . GLY A 1 70 ? -10.184 -11.805 17.909 1.00 44.06 70 GLY A C 1
ATOM 567 O O . GLY A 1 70 ? -9.778 -12.650 18.698 1.00 44.06 70 GLY A O 1
ATOM 568 N N . LYS A 1 71 ? -10.456 -10.551 18.302 1.00 42.81 71 LYS A N 1
ATOM 569 C CA . LYS A 1 71 ? -10.410 -10.080 19.704 1.00 42.81 71 LYS A CA 1
ATOM 570 C C . LYS A 1 71 ? -11.798 -9.810 20.298 1.00 42.81 71 LYS A C 1
ATOM 572 O O . LYS A 1 71 ? -11.900 -9.065 21.274 1.00 42.81 71 LYS A O 1
ATOM 577 N N . HIS A 1 72 ? -12.837 -10.375 19.690 1.00 41.84 72 HIS A N 1
ATOM 578 C CA . HIS A 1 7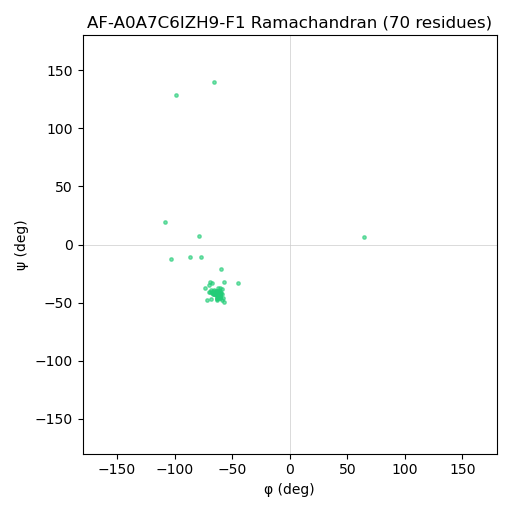2 ? -14.209 -10.294 20.170 1.00 41.84 72 HIS A CA 1
ATOM 579 C C . HIS A 1 72 ? -14.675 -11.601 20.786 1.00 41.84 72 HIS A C 1
ATOM 581 O O . HIS A 1 72 ? -14.378 -12.654 20.184 1.00 41.84 72 HIS A O 1
#

pLDDT: mean 70.74, std 10.13, range [41.84, 84.5]

Radius of gyration: 17.24 Å; Cα contacts (8 Å, |Δi|>4): 37; chains: 1; bounding box: 35×19×52 Å

Sequence (72 aa):
MKTMVYKYRISKFKNFANGLFFAIITIVTLSLCLLFIETGVSTNYQIYLIFIIALFSLIMGFRSMLIKVGKH

Foldseek 3Di:
DVVVVVVVVVVVVVLVVLLVVLVVLLVVLVVVLVVCVVVVPDDPVVSVVSVVVSVVSNVVSVCSVPVVVVVD

Nearest PDB structures (foldseek):
  5j2l-assembly1_B  TM=7.220E-01  e=2.920E+00  synthetic construct
  5j2l-assembly1_A  TM=8.638E-01  e=6.918E+00  synthetic construct
  6o35-assembly1_B-2  TM=6.334E-01  e=3.120E+00  synthetic construct
  6dma-assembly1_B  TM=5.974E-01  e=9.639E+00  synthetic construct

Solvent-accessible surface area (backbone atoms only — not comparable to full-atom values): 3970 Å² total; per-residue (Å²): 113,73,69,58,57,52,54,51,52,52,54,53,49,53,51,50,50,51,38,49,52,29,51,52,51,33,51,53,41,49,54,51,44,52,51,41,61,74,67,67,80,56,58,71,67,56,51,52,51,46,50,52,52,31,51,50,39,50,52,50,29,50,47,66,58,48,70,59,63,78,72,113

Mean predicted aligned error: 10.42 Å